Protein AF-A0A833WRF7-F1 (afdb_monomer_lite)

Secondary structure (DSSP, 8-state):
---TT-SS-HHHHHHHHHHHHTTS-TTHHHHHTT--HHHHHHHHHH-SSHHHHHS------------

Structure (mmCIF, N/CA/C/O backbone):
data_AF-A0A833WRF7-F1
#
_entry.id   AF-A0A833WRF7-F1
#
loop_
_atom_site.group_PDB
_atom_site.id
_atom_site.type_symbol
_atom_site.label_atom_id
_atom_site.label_alt_id
_atom_site.label_comp_id
_atom_site.label_asym_id
_atom_site.label_entity_id
_atom_site.label_seq_id
_atom_site.pdbx_PDB_ins_code
_atom_site.Cartn_x
_atom_site.Cartn_y
_atom_site.Cartn_z
_atom_site.occupancy
_atom_site.B_iso_or_equiv
_atom_site.auth_seq_id
_atom_site.auth_comp_id
_atom_site.auth_asym_id
_atom_site.auth_atom_id
_atom_site.pdbx_PDB_model_num
ATOM 1 N N . MET A 1 1 ? 18.782 -14.814 -16.172 1.00 39.38 1 MET A N 1
ATOM 2 C CA . MET A 1 1 ? 18.569 -13.355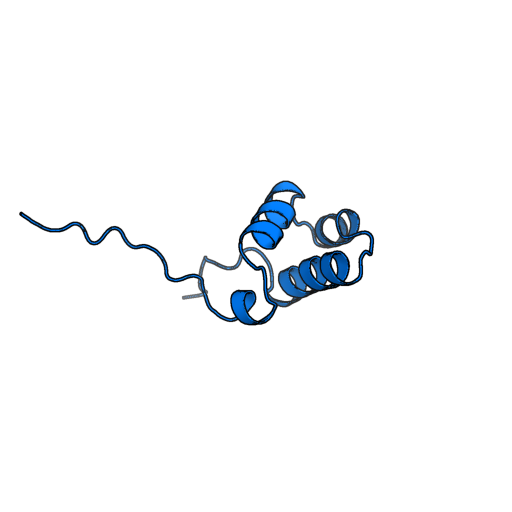 -16.332 1.00 39.38 1 MET A CA 1
ATOM 3 C C . MET A 1 1 ? 17.739 -12.847 -15.162 1.00 39.38 1 MET A C 1
ATOM 5 O O . MET A 1 1 ? 16.654 -13.389 -14.971 1.00 39.38 1 MET A O 1
ATOM 9 N N . PRO A 1 2 ? 18.196 -11.864 -14.367 1.00 39.88 2 PRO A N 1
ATOM 10 C CA . PRO A 1 2 ? 17.367 -11.325 -13.297 1.00 39.88 2 PRO A CA 1
ATOM 11 C C . PRO A 1 2 ? 16.165 -10.621 -13.938 1.00 39.88 2 PRO A C 1
ATOM 13 O O . PRO A 1 2 ? 16.315 -9.748 -14.795 1.00 39.88 2 PRO A O 1
ATOM 16 N N . SER A 1 3 ? 14.964 -11.084 -13.593 1.00 45.50 3 SER A N 1
ATOM 17 C CA . SER A 1 3 ? 13.700 -10.580 -14.128 1.00 45.50 3 SER A CA 1
ATOM 18 C C . SER A 1 3 ? 13.604 -9.070 -13.899 1.00 45.50 3 SER A C 1
ATOM 20 O O . SER A 1 3 ? 13.450 -8.607 -12.771 1.00 45.50 3 SER A O 1
ATOM 22 N N . ARG A 1 4 ? 13.669 -8.294 -14.986 1.00 46.62 4 ARG A N 1
ATOM 23 C CA . ARG A 1 4 ? 13.642 -6.818 -15.012 1.00 46.62 4 ARG A CA 1
ATOM 24 C C . ARG A 1 4 ? 12.328 -6.194 -14.498 1.00 46.62 4 ARG A C 1
ATOM 26 O O . ARG A 1 4 ? 12.127 -4.992 -14.641 1.00 46.62 4 ARG A O 1
ATOM 33 N N . TYR A 1 5 ? 11.407 -6.979 -13.933 1.00 49.22 5 TYR A N 1
ATOM 34 C CA . TYR A 1 5 ? 10.006 -6.579 -13.760 1.00 49.22 5 TYR A CA 1
ATOM 35 C C . TYR A 1 5 ? 9.523 -6.387 -12.324 1.00 49.22 5 TYR A C 1
ATOM 37 O O . TYR A 1 5 ? 8.341 -6.102 -12.136 1.00 49.22 5 TYR A O 1
ATOM 45 N N . ASN A 1 6 ? 10.390 -6.447 -11.315 1.00 57.91 6 ASN A N 1
ATOM 46 C CA . ASN A 1 6 ? 9.988 -6.064 -9.961 1.00 57.91 6 ASN A CA 1
ATOM 47 C C . ASN A 1 6 ? 10.940 -5.012 -9.394 1.00 57.91 6 ASN A C 1
ATOM 49 O O . ASN A 1 6 ? 11.779 -5.295 -8.551 1.00 57.91 6 ASN A O 1
ATOM 53 N N . ARG A 1 7 ? 10.782 -3.765 -9.866 1.00 70.44 7 ARG A N 1
ATOM 54 C CA . ARG A 1 7 ? 11.447 -2.575 -9.296 1.00 70.44 7 ARG A CA 1
ATOM 55 C C . ARG A 1 7 ? 11.225 -2.456 -7.780 1.00 70.44 7 ARG A C 1
ATOM 57 O O . ARG A 1 7 ? 12.033 -1.849 -7.096 1.00 70.44 7 ARG A O 1
ATOM 64 N N . TYR A 1 8 ? 10.137 -3.037 -7.279 1.00 76.25 8 TYR A N 1
ATOM 65 C CA . TYR A 1 8 ? 9.772 -3.042 -5.871 1.00 76.25 8 TYR A CA 1
ATOM 66 C C . TYR A 1 8 ? 9.554 -4.472 -5.394 1.00 76.25 8 TYR A C 1
ATOM 68 O O . TYR A 1 8 ? 8.948 -5.280 -6.106 1.00 76.25 8 TYR A O 1
ATOM 76 N N . LEU A 1 9 ? 10.025 -4.769 -4.184 1.00 80.88 9 LEU A N 1
ATOM 77 C CA . LEU A 1 9 ? 9.855 -6.075 -3.564 1.00 80.88 9 LEU A CA 1
ATOM 78 C C . LEU A 1 9 ? 8.368 -6.385 -3.358 1.00 80.88 9 LEU A C 1
ATOM 80 O O . LEU A 1 9 ? 7.545 -5.504 -3.094 1.00 80.88 9 LEU A O 1
ATOM 84 N N . LEU A 1 10 ? 8.020 -7.668 -3.454 1.00 81.25 10 LEU A N 1
ATOM 85 C CA . LEU A 1 10 ? 6.671 -8.157 -3.168 1.00 81.25 10 LEU A CA 1
ATOM 86 C C . LEU A 1 10 ? 6.232 -7.774 -1.748 1.00 81.25 10 LEU A C 1
ATOM 88 O O . LEU A 1 10 ? 5.107 -7.329 -1.542 1.00 81.25 10 LEU A O 1
ATOM 92 N N . THR A 1 11 ? 7.157 -7.861 -0.793 1.00 83.69 11 THR A N 1
ATOM 93 C CA . THR A 1 11 ? 6.964 -7.468 0.607 1.00 83.69 11 THR A CA 1
ATOM 94 C C . THR A 1 11 ? 6.530 -6.010 0.748 1.00 83.69 11 THR A C 1
ATOM 96 O O . THR A 1 11 ? 5.618 -5.720 1.520 1.00 83.69 11 THR A O 1
ATOM 99 N N . THR A 1 12 ? 7.102 -5.100 -0.044 1.00 86.00 12 THR A N 1
ATOM 100 C CA . THR A 1 12 ? 6.713 -3.685 -0.072 1.00 86.00 12 THR A CA 1
ATOM 101 C C . THR A 1 12 ? 5.275 -3.506 -0.552 1.00 86.00 12 THR A C 1
ATOM 103 O O . THR A 1 12 ? 4.506 -2.779 0.073 1.00 86.00 12 THR A O 1
ATOM 106 N N . LYS A 1 13 ? 4.874 -4.209 -1.620 1.00 85.25 13 LYS A N 1
ATOM 107 C CA . LYS A 1 13 ? 3.489 -4.160 -2.123 1.00 85.25 13 LYS A CA 1
ATOM 108 C C . LYS A 1 13 ? 2.498 -4.624 -1.061 1.00 85.25 13 LYS A C 1
ATOM 110 O O . LYS A 1 13 ? 1.487 -3.966 -0.838 1.00 85.25 13 LYS A O 1
ATOM 115 N N . LEU A 1 14 ? 2.812 -5.725 -0.378 1.00 86.06 14 LEU A N 1
ATOM 116 C CA . LEU A 1 14 ? 1.961 -6.2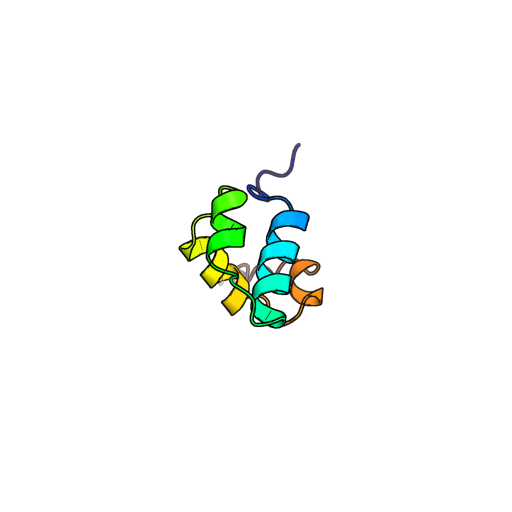60 0.682 1.00 86.06 14 LEU A CA 1
ATOM 117 C C . LEU A 1 14 ? 1.834 -5.276 1.847 1.00 86.06 14 LEU A C 1
ATOM 119 O O . LEU A 1 14 ? 0.726 -5.059 2.315 1.00 86.06 14 LEU A O 1
ATOM 123 N N . ARG A 1 15 ? 2.923 -4.628 2.285 1.00 86.75 15 ARG A N 1
ATOM 124 C CA . ARG A 1 15 ? 2.865 -3.623 3.365 1.00 86.75 15 ARG A CA 1
ATOM 125 C C . ARG A 1 15 ? 1.899 -2.481 3.047 1.00 86.75 15 ARG A C 1
ATOM 127 O O . ARG A 1 15 ? 1.064 -2.159 3.887 1.00 86.75 15 ARG A O 1
ATOM 134 N N . VAL A 1 16 ? 1.968 -1.930 1.832 1.00 86.81 16 VAL A N 1
ATOM 135 C CA . VAL A 1 16 ? 1.068 -0.854 1.377 1.00 86.81 16 VAL A CA 1
ATOM 136 C C . VAL A 1 16 ? -0.394 -1.314 1.390 1.00 86.81 16 VAL A C 1
ATOM 138 O O . VAL A 1 16 ? -1.260 -0.624 1.922 1.00 86.81 16 VAL A O 1
ATOM 141 N N . LEU A 1 17 ? -0.674 -2.505 0.855 1.00 86.19 17 LEU A N 1
ATOM 142 C CA . LEU A 1 17 ? -2.035 -3.048 0.808 1.00 86.19 17 LEU A CA 1
ATOM 143 C C . LEU A 1 17 ? -2.575 -3.400 2.199 1.00 86.19 17 LEU A C 1
ATOM 145 O O . LEU A 1 17 ? -3.765 -3.221 2.453 1.00 86.19 17 LEU A O 1
ATOM 149 N N . LYS A 1 18 ? -1.714 -3.869 3.114 1.00 87.25 18 LYS A N 1
ATOM 150 C CA . LYS A 1 18 ? -2.087 -4.118 4.512 1.00 87.25 18 LYS A CA 1
ATOM 151 C C . LYS A 1 18 ? -2.564 -2.840 5.176 1.00 87.25 18 LYS A C 1
ATOM 153 O O . LYS A 1 18 ? -3.656 -2.834 5.728 1.00 87.25 18 LYS A O 1
ATOM 158 N N . ALA A 1 19 ? -1.748 -1.789 5.084 1.00 87.56 19 ALA A N 1
ATOM 159 C CA . ALA A 1 19 ? -2.014 -0.504 5.714 1.00 87.56 19 ALA A CA 1
ATOM 160 C C . ALA A 1 19 ? -3.336 0.090 5.218 1.00 87.56 19 ALA A C 1
ATOM 162 O O . ALA A 1 19 ? -4.166 0.497 6.026 1.00 87.56 19 ALA A O 1
ATOM 163 N N . ALA A 1 20 ? -3.578 0.030 3.905 1.00 85.75 20 ALA A N 1
ATOM 164 C CA . ALA A 1 20 ? -4.821 0.525 3.326 1.00 85.75 20 ALA A CA 1
ATOM 165 C C . ALA A 1 20 ? -6.045 -0.283 3.782 1.00 85.75 20 ALA A C 1
ATOM 167 O O . ALA A 1 20 ? -7.112 0.281 4.005 1.00 85.75 20 ALA A O 1
ATOM 168 N N . ARG A 1 21 ? -5.903 -1.604 3.952 1.00 84.00 21 ARG A N 1
ATOM 169 C CA . ARG A 1 21 ? -7.002 -2.474 4.394 1.00 84.00 21 ARG A CA 1
ATOM 170 C C . ARG A 1 21 ? -7.337 -2.303 5.873 1.00 84.00 21 ARG A C 1
ATOM 172 O O . ARG A 1 21 ? -8.499 -2.431 6.239 1.00 84.00 21 ARG A O 1
ATOM 179 N N . THR A 1 22 ? -6.347 -2.033 6.718 1.00 84.12 22 THR A N 1
ATOM 180 C CA . THR A 1 22 ? -6.557 -1.789 8.154 1.00 84.12 22 THR A CA 1
ATOM 181 C C . THR A 1 22 ? -7.026 -0.364 8.456 1.00 84.12 22 THR A C 1
ATOM 183 O O . THR A 1 22 ? -7.133 -0.014 9.625 1.00 84.12 22 THR A O 1
ATOM 186 N N . GLY A 1 23 ? -7.275 0.466 7.432 1.00 77.94 23 GLY A N 1
ATOM 187 C CA . GLY A 1 23 ? -7.628 1.880 7.602 1.00 77.94 23 GLY A CA 1
ATOM 188 C C . GLY A 1 23 ? -6.488 2.731 8.169 1.00 77.94 23 GLY A C 1
ATOM 189 O O . GLY A 1 23 ? -6.732 3.823 8.668 1.00 77.94 23 GLY A O 1
ATOM 190 N N . GLY A 1 24 ? -5.255 2.219 8.129 1.00 80.56 24 GLY A N 1
ATOM 191 C CA . GLY A 1 24 ? -4.071 2.938 8.582 1.00 80.56 24 GLY A CA 1
ATOM 192 C C . GLY A 1 24 ? -3.555 3.906 7.522 1.00 80.56 24 GLY A C 1
ATOM 193 O O . GLY A 1 24 ? -4.030 3.926 6.382 1.00 80.56 24 GLY A O 1
ATOM 194 N N . ASP A 1 25 ? -2.537 4.677 7.895 1.00 82.94 25 ASP A N 1
ATOM 195 C CA . ASP A 1 25 ? -1.894 5.638 7.006 1.00 82.94 25 ASP A CA 1
ATOM 196 C C . ASP A 1 25 ? -1.052 4.924 5.938 1.00 82.94 25 ASP A C 1
ATOM 198 O O . ASP A 1 25 ? 0.137 4.638 6.080 1.00 82.94 25 ASP A O 1
ATOM 202 N N . TRP A 1 26 ? -1.723 4.535 4.861 1.00 82.75 26 TRP A N 1
ATOM 203 C CA . TRP A 1 26 ? -1.109 3.835 3.746 1.00 82.75 26 TRP A CA 1
ATOM 204 C C . TRP A 1 26 ? -0.345 4.775 2.815 1.00 82.75 26 TRP A C 1
ATOM 206 O O . TRP A 1 26 ? 0.304 4.266 1.906 1.00 82.75 26 TRP A O 1
ATOM 216 N N . GLU A 1 27 ? -0.411 6.100 2.998 1.00 86.56 27 GLU A N 1
ATOM 217 C CA . GLU A 1 27 ? 0.295 7.072 2.154 1.00 86.56 27 GLU A CA 1
ATOM 218 C C . GLU A 1 27 ? 1.763 7.240 2.583 1.00 86.56 27 GLU A C 1
ATOM 220 O O . GLU A 1 27 ? 2.636 7.366 1.724 1.00 86.56 27 GLU A O 1
ATOM 225 N N . THR A 1 28 ? 2.068 7.095 3.877 1.00 86.81 28 THR A N 1
ATOM 226 C CA . THR A 1 28 ? 3.437 7.152 4.433 1.00 86.81 28 THR A CA 1
ATOM 227 C C . THR A 1 28 ? 4.223 5.839 4.285 1.00 86.81 28 THR A C 1
ATOM 229 O O . THR A 1 28 ? 5.448 5.825 4.114 1.00 86.81 28 THR A O 1
ATOM 232 N N . VAL A 1 29 ? 3.540 4.691 4.267 1.00 85.75 29 VAL A N 1
ATOM 233 C CA . VAL A 1 29 ? 4.161 3.371 4.032 1.00 85.75 29 VAL A CA 1
ATOM 234 C C . VAL A 1 29 ? 4.914 3.268 2.689 1.00 85.75 29 VAL A C 1
ATOM 236 O O . VAL A 1 29 ? 6.036 2.769 2.679 1.00 85.75 29 VAL A O 1
ATOM 239 N N . PRO A 1 30 ? 4.382 3.688 1.529 1.00 85.62 30 PRO A N 1
ATOM 240 C CA . PRO A 1 30 ? 5.119 3.639 0.273 1.00 85.62 30 PRO A CA 1
ATOM 241 C C . PRO A 1 30 ? 6.298 4.616 0.258 1.00 85.62 30 PRO A C 1
ATOM 243 O O . PRO A 1 30 ? 7.357 4.244 -0.245 1.00 85.62 30 PRO A O 1
ATOM 246 N N . GLU A 1 31 ? 6.159 5.801 0.856 1.00 85.88 31 GLU A N 1
ATOM 247 C CA . GLU A 1 31 ? 7.225 6.807 0.929 1.00 85.88 31 GLU A CA 1
ATOM 248 C C . GLU A 1 31 ? 8.459 6.278 1.673 1.00 85.88 31 GLU A C 1
ATOM 250 O O . GLU A 1 31 ? 9.560 6.279 1.122 1.00 85.88 31 GLU A O 1
ATOM 255 N N . THR A 1 32 ? 8.259 5.673 2.849 1.00 86.19 32 THR A N 1
ATOM 256 C CA . THR A 1 32 ? 9.333 5.018 3.628 1.00 86.19 32 THR A CA 1
ATOM 257 C C . THR A 1 32 ? 10.011 3.853 2.898 1.00 86.19 32 THR A C 1
ATOM 259 O O . THR A 1 32 ? 11.103 3.433 3.272 1.00 86.19 32 THR A O 1
ATOM 262 N N . ASN A 1 33 ? 9.388 3.323 1.841 1.00 83.12 33 ASN A N 1
ATOM 263 C CA . ASN A 1 33 ? 9.920 2.234 1.023 1.00 83.12 33 ASN A CA 1
ATOM 264 C C . ASN A 1 33 ? 10.376 2.702 -0.377 1.00 83.12 33 ASN A C 1
ATOM 266 O O . ASN A 1 33 ? 10.619 1.868 -1.254 1.00 83.12 33 ASN A O 1
ATOM 270 N N . GLY A 1 34 ? 10.465 4.016 -0.622 1.00 84.56 34 GLY A N 1
ATOM 271 C CA . GLY A 1 34 ? 10.888 4.585 -1.910 1.00 84.56 34 GLY A CA 1
ATOM 272 C C . GLY A 1 34 ? 9.898 4.344 -3.061 1.00 84.56 34 GLY A C 1
ATOM 273 O O . GLY A 1 34 ? 10.250 4.406 -4.246 1.00 84.56 34 GLY A O 1
ATOM 274 N N . VAL A 1 35 ? 8.644 4.030 -2.739 1.00 85.50 35 VAL A N 1
ATOM 275 C CA . VAL A 1 35 ? 7.561 3.844 -3.702 1.00 85.50 35 VAL A CA 1
ATOM 276 C C . VAL A 1 35 ? 6.852 5.177 -3.897 1.00 85.50 35 VAL A C 1
ATOM 278 O O . VAL A 1 35 ? 6.349 5.778 -2.956 1.00 85.50 35 VAL A O 1
ATOM 281 N N . LYS A 1 36 ? 6.740 5.623 -5.150 1.00 88.31 36 LYS A N 1
ATOM 282 C CA . LYS A 1 36 ? 5.944 6.815 -5.473 1.00 88.31 36 LYS A CA 1
ATOM 283 C C . LYS A 1 36 ? 4.481 6.599 -5.076 1.00 88.31 36 LYS A C 1
ATOM 285 O O . LYS A 1 36 ? 3.905 5.565 -5.421 1.00 88.31 36 LYS A O 1
ATOM 290 N N . LEU A 1 37 ? 3.846 7.608 -4.482 1.00 86.69 37 LEU A N 1
ATOM 291 C CA . LEU A 1 37 ? 2.441 7.537 -4.060 1.00 86.69 37 LEU A CA 1
ATOM 292 C C . LEU A 1 37 ? 1.488 7.144 -5.207 1.00 86.69 37 LEU A C 1
ATOM 294 O O . LEU A 1 37 ? 0.601 6.310 -5.038 1.00 86.69 37 LEU A O 1
ATOM 298 N N . ASN A 1 38 ? 1.727 7.650 -6.421 1.00 87.56 38 ASN A N 1
ATOM 299 C CA . ASN A 1 38 ? 0.958 7.264 -7.614 1.00 87.56 38 ASN A CA 1
ATOM 300 C C . ASN A 1 38 ? 1.069 5.764 -7.941 1.00 87.56 38 ASN A C 1
ATOM 302 O O . ASN A 1 38 ? 0.096 5.142 -8.370 1.00 87.56 38 ASN A O 1
ATOM 306 N N . THR A 1 39 ? 2.238 5.165 -7.707 1.00 85.50 39 THR A N 1
ATOM 307 C CA . THR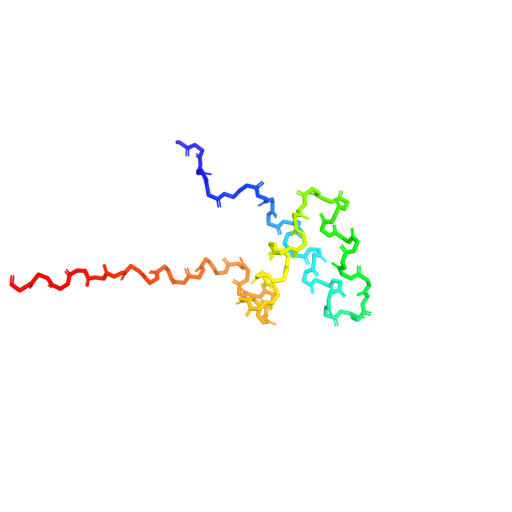 A 1 39 ? 2.453 3.722 -7.866 1.00 85.50 39 THR A CA 1
ATOM 308 C C . THR A 1 39 ? 1.668 2.942 -6.813 1.00 85.50 39 THR A C 1
ATOM 310 O O . THR A 1 39 ? 1.004 1.965 -7.155 1.00 85.50 39 THR A O 1
ATOM 313 N N . ALA A 1 40 ? 1.679 3.401 -5.559 1.00 87.88 40 ALA A N 1
ATOM 314 C CA . ALA A 1 40 ? 0.897 2.805 -4.477 1.00 87.88 40 ALA A CA 1
ATOM 315 C C . ALA A 1 40 ? -0.617 2.865 -4.757 1.00 87.88 40 ALA A C 1
ATOM 317 O O . ALA A 1 40 ? -1.298 1.844 -4.667 1.00 87.88 40 ALA A O 1
ATOM 318 N N . ARG A 1 41 ? -1.134 4.012 -5.225 1.00 88.50 41 ARG A N 1
ATOM 319 C CA . ARG A 1 41 ? -2.532 4.145 -5.687 1.00 88.50 41 ARG A CA 1
ATOM 320 C C . ARG A 1 41 ? -2.865 3.181 -6.818 1.00 88.50 41 ARG A C 1
ATOM 322 O O . ARG A 1 41 ? -3.935 2.577 -6.821 1.00 88.50 41 ARG A O 1
ATOM 329 N N . SER A 1 42 ? -1.958 3.026 -7.783 1.00 87.31 42 SER A N 1
ATOM 330 C CA . SER A 1 42 ? -2.131 2.074 -8.885 1.00 87.31 42 SER A CA 1
ATOM 331 C C . SER A 1 42 ? -2.253 0.635 -8.371 1.00 87.31 42 SER A C 1
ATOM 333 O O . SER A 1 42 ? -3.113 -0.111 -8.838 1.00 87.31 42 SER A O 1
ATOM 335 N N . TRP A 1 43 ? -1.453 0.254 -7.370 1.00 86.94 43 TRP A N 1
ATOM 336 C CA . TRP A 1 43 ? -1.545 -1.061 -6.731 1.00 86.94 43 TRP A CA 1
ATOM 337 C C . TRP A 1 43 ? -2.863 -1.263 -5.997 1.00 86.94 43 TRP A C 1
ATOM 339 O O . TRP A 1 43 ? -3.483 -2.298 -6.196 1.00 86.94 43 TRP A O 1
ATOM 349 N N . LEU A 1 44 ? -3.328 -0.279 -5.228 1.00 84.38 44 LEU A N 1
ATOM 350 C CA . LEU A 1 44 ? -4.609 -0.367 -4.520 1.00 84.38 44 LEU A CA 1
ATOM 351 C C . LEU A 1 44 ? -5.802 -0.527 -5.462 1.00 84.38 44 LEU A C 1
ATOM 353 O O . LEU A 1 44 ? -6.727 -1.280 -5.178 1.00 84.38 44 LEU A O 1
ATOM 357 N N . ARG A 1 45 ? -5.773 0.151 -6.614 1.00 85.00 45 ARG A N 1
ATOM 358 C CA . ARG A 1 45 ? -6.814 -0.002 -7.641 1.00 85.00 45 ARG A CA 1
ATOM 359 C C . ARG A 1 45 ? -6.766 -1.367 -8.323 1.00 85.00 45 ARG A C 1
ATOM 361 O O . ARG A 1 45 ? -7.804 -1.877 -8.730 1.00 85.00 45 ARG A O 1
ATOM 368 N N . ARG A 1 46 ? -5.566 -1.926 -8.501 1.00 80.00 46 ARG A N 1
ATOM 369 C CA . ARG A 1 46 ? -5.346 -3.180 -9.234 1.00 80.00 46 ARG A CA 1
ATOM 370 C C . ARG A 1 46 ? -5.525 -4.424 -8.363 1.00 80.00 46 ARG A C 1
ATOM 372 O O . ARG A 1 46 ? -5.976 -5.439 -8.877 1.00 80.00 46 ARG A O 1
ATOM 379 N N . TYR A 1 47 ? -5.155 -4.354 -7.090 1.00 79.69 47 TYR A N 1
ATOM 380 C CA . TYR A 1 47 ? -5.157 -5.479 -6.162 1.00 79.69 47 TYR A CA 1
ATOM 381 C C . TYR A 1 47 ? -6.217 -5.240 -5.090 1.00 79.69 47 TYR A C 1
ATOM 383 O O . TYR A 1 47 ? -5.949 -4.614 -4.065 1.00 79.69 47 TYR A O 1
ATOM 391 N N . ARG A 1 48 ? -7.436 -5.726 -5.346 1.00 71.00 48 ARG A N 1
ATOM 392 C CA . ARG A 1 48 ? -8.531 -5.677 -4.366 1.00 71.00 48 ARG A CA 1
ATOM 393 C C . ARG A 1 48 ? -8.312 -6.693 -3.249 1.00 71.00 48 ARG A C 1
ATOM 395 O O . ARG A 1 48 ? -8.652 -6.416 -2.101 1.00 71.00 48 ARG A O 1
ATOM 402 N N . ALA A 1 49 ? -7.725 -7.844 -3.573 1.00 69.00 49 ALA A N 1
ATOM 403 C CA . ALA A 1 49 ? -7.365 -8.877 -2.618 1.00 69.00 49 ALA A CA 1
ATOM 404 C C . ALA A 1 49 ? -5.846 -9.090 -2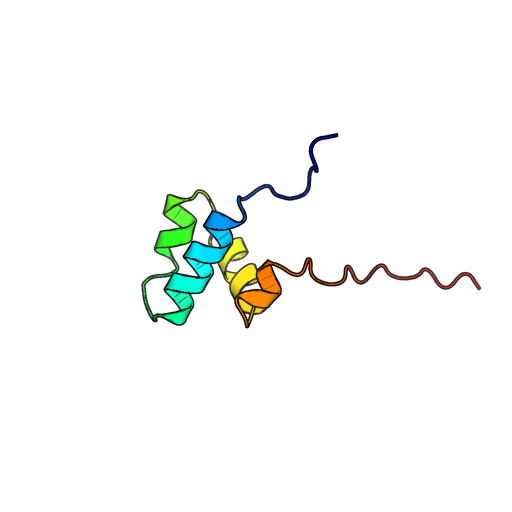.551 1.00 69.00 49 ALA A C 1
ATOM 406 O O . ALA A 1 49 ? -5.105 -8.917 -3.515 1.00 69.00 49 ALA A O 1
ATOM 407 N N . TYR A 1 50 ? -5.378 -9.530 -1.383 1.00 67.56 50 TYR A N 1
ATOM 408 C CA . TYR A 1 50 ? -3.975 -9.881 -1.138 1.00 67.56 50 TYR A CA 1
ATOM 409 C C . TYR A 1 50 ? -3.475 -11.002 -2.068 1.00 67.56 50 TYR A C 1
ATOM 411 O O . TYR A 1 50 ? -2.312 -11.015 -2.473 1.00 67.56 50 TYR A O 1
ATOM 419 N N . SER A 1 51 ? -4.372 -11.921 -2.432 1.00 69.12 51 SER A N 1
ATOM 420 C CA . SER A 1 51 ? -4.144 -12.989 -3.408 1.00 69.12 51 SER A CA 1
ATOM 421 C C . SER A 1 51 ? -3.828 -12.455 -4.806 1.00 69.12 51 SE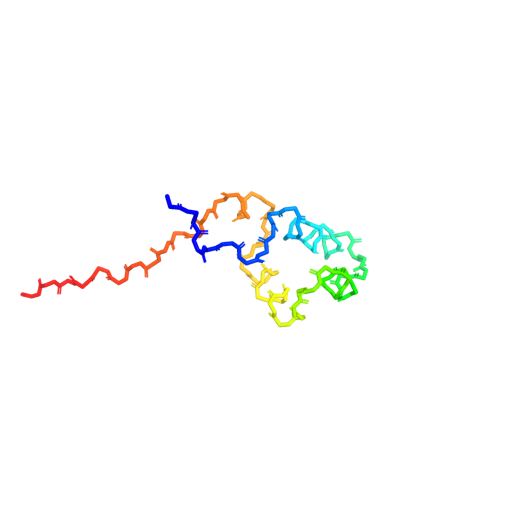R A C 1
ATOM 423 O O . SER A 1 51 ? -3.014 -13.046 -5.514 1.00 69.12 51 SER A O 1
ATOM 425 N N . ASP A 1 52 ? -4.392 -11.305 -5.181 1.00 67.94 52 ASP A N 1
ATOM 426 C CA . ASP A 1 52 ? -4.196 -10.705 -6.505 1.00 67.94 52 ASP A CA 1
ATOM 427 C C . ASP A 1 52 ? -2.768 -10.179 -6.682 1.00 67.94 52 ASP A C 1
ATOM 429 O O . ASP A 1 52 ? -2.308 -9.993 -7.798 1.00 67.94 52 ASP A O 1
ATOM 433 N N . VAL A 1 53 ? -2.042 -9.938 -5.586 1.00 69.06 53 VAL A N 1
ATOM 434 C CA . VAL A 1 53 ? -0.632 -9.516 -5.617 1.00 69.06 53 VAL A CA 1
ATOM 435 C C . VAL A 1 53 ? 0.281 -10.681 -5.988 1.00 69.06 53 VAL A C 1
ATOM 437 O O . VAL A 1 53 ? 1.318 -10.480 -6.623 1.00 69.06 53 VAL A O 1
ATOM 440 N N . MET A 1 54 ? -0.100 -11.890 -5.561 1.00 68.00 54 MET A N 1
ATOM 441 C CA . MET A 1 54 ? 0.621 -13.135 -5.837 1.00 68.00 54 MET A CA 1
ATOM 442 C C . MET A 1 54 ? 0.374 -13.608 -7.264 1.00 68.00 54 MET A C 1
ATOM 444 O O . MET A 1 54 ? 1.269 -14.159 -7.902 1.00 68.00 54 MET A O 1
ATOM 448 N N . GLN A 1 55 ? -0.823 -13.350 -7.789 1.00 63.38 55 GLN A N 1
ATOM 449 C CA . GLN A 1 55 ? -1.115 -13.580 -9.191 1.00 63.38 55 GLN A CA 1
ATOM 450 C C . GLN A 1 55 ? -0.578 -12.402 -10.000 1.00 63.38 55 GLN A C 1
ATOM 452 O O . GLN A 1 55 ? -1.087 -11.286 -9.937 1.00 63.38 55 GLN A O 1
ATOM 457 N N . ALA A 1 56 ? 0.480 -12.626 -10.783 1.00 54.28 56 ALA A N 1
ATOM 458 C CA . ALA A 1 56 ? 0.830 -11.662 -11.816 1.00 54.28 56 ALA A CA 1
ATOM 459 C C . ALA A 1 56 ? -0.453 -11.388 -12.621 1.00 54.28 56 ALA A C 1
ATOM 461 O O . ALA A 1 56 ? -1.044 -12.355 -13.110 1.00 54.28 56 ALA A O 1
ATOM 462 N N . PRO A 1 57 ? -0.926 -10.126 -12.722 1.00 55.78 57 PRO A N 1
ATOM 463 C CA . PRO A 1 57 ? -2.165 -9.852 -13.430 1.00 55.78 57 PRO A CA 1
ATOM 464 C C . PRO A 1 57 ? -2.018 -10.458 -14.822 1.00 55.78 57 PRO A C 1
ATOM 466 O O . PRO A 1 57 ? -0.934 -10.287 -15.405 1.00 55.78 57 PRO A O 1
ATOM 469 N N . PRO A 1 58 ? -3.034 -11.180 -15.337 1.00 51.72 58 PRO A N 1
ATOM 470 C CA . PRO A 1 58 ? -2.960 -11.750 -16.667 1.00 51.72 58 PRO A CA 1
ATOM 471 C C . PRO A 1 58 ? -2.582 -10.600 -17.584 1.00 51.72 58 PRO A C 1
ATOM 473 O O . PRO A 1 58 ? -3.308 -9.610 -17.712 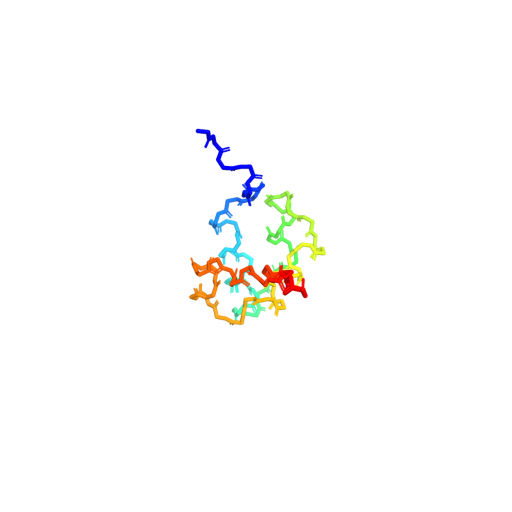1.00 51.72 58 PRO A O 1
ATOM 476 N N . ARG A 1 59 ? -1.354 -10.656 -18.111 1.00 53.59 59 ARG A N 1
ATOM 477 C CA . ARG A 1 59 ? -0.890 -9.660 -19.060 1.00 53.59 59 ARG A CA 1
ATOM 478 C C . ARG A 1 59 ? -1.848 -9.838 -20.215 1.00 53.59 59 ARG A C 1
ATOM 480 O O . ARG A 1 59 ? -1.772 -10.853 -20.900 1.00 53.59 59 ARG A O 1
ATOM 487 N N . GLY A 1 60 ? -2.769 -8.892 -20.377 1.00 49.19 60 GLY A N 1
ATOM 488 C CA . GLY A 1 60 ? -3.544 -8.721 -21.590 1.00 49.19 60 GLY A CA 1
ATOM 489 C C . GLY A 1 60 ? -2.559 -8.425 -22.708 1.00 49.19 60 GLY A C 1
ATOM 490 O O . GLY A 1 60 ? -2.386 -7.282 -23.119 1.00 49.19 60 GLY A O 1
ATOM 491 N N . GLY A 1 61 ? -1.834 -9.456 -23.138 1.00 47.69 61 GLY A N 1
ATOM 492 C CA . GLY A 1 61 ? -1.177 -9.472 -24.413 1.00 47.69 61 GLY A CA 1
ATOM 493 C C . GLY A 1 61 ? -2.315 -9.279 -25.381 1.00 47.69 61 GLY A C 1
ATOM 494 O O . GLY A 1 61 ? -3.199 -10.130 -25.474 1.00 47.69 61 GLY A O 1
ATOM 495 N N . LYS A 1 62 ? -2.326 -8.130 -26.056 1.00 51.66 62 LYS A N 1
ATOM 496 C CA . LYS A 1 62 ? -2.996 -8.035 -27.340 1.00 51.66 62 LYS A CA 1
ATOM 497 C C . LYS A 1 62 ? -2.476 -9.232 -28.131 1.00 51.66 62 LYS A C 1
ATOM 499 O O . LYS A 1 62 ? -1.339 -9.214 -28.595 1.00 51.66 62 LYS A O 1
ATOM 504 N N . ARG A 1 63 ? -3.258 -10.313 -28.199 1.00 55.12 63 ARG A N 1
ATOM 505 C CA . ARG A 1 63 ? -3.109 -11.296 -29.259 1.00 55.12 63 ARG A CA 1
ATOM 506 C C . ARG A 1 63 ? -3.377 -10.470 -30.498 1.00 55.12 63 ARG A C 1
ATOM 508 O O . ARG A 1 63 ? -4.520 -10.112 -30.762 1.00 55.12 63 ARG A O 1
ATOM 515 N N . THR A 1 64 ? -2.310 -10.057 -31.169 1.00 49.72 64 THR A N 1
ATOM 516 C CA . THR A 1 64 ? -2.382 -9.572 -32.536 1.00 49.72 64 THR A CA 1
ATOM 517 C C . THR A 1 64 ? -3.032 -10.711 -33.301 1.00 49.72 64 THR A C 1
ATOM 519 O O . THR A 1 64 ? -2.397 -11.726 -33.579 1.00 49.72 64 THR A O 1
ATOM 522 N N . GLN A 1 65 ? -4.343 -10.610 -33.496 1.00 51.44 65 GLN A N 1
ATOM 523 C CA . GLN A 1 65 ? -5.094 -11.526 -34.324 1.00 51.44 65 GLN A CA 1
ATOM 524 C C . GLN A 1 65 ? -4.583 -11.230 -35.731 1.00 51.44 65 GLN A C 1
ATOM 526 O O . GLN A 1 65 ? -4.929 -10.205 -36.317 1.00 51.44 65 GLN A O 1
ATOM 531 N N . LYS A 1 66 ? -3.620 -12.036 -36.196 1.00 48.88 66 LYS A N 1
ATOM 532 C CA . LYS A 1 66 ? -3.191 -12.002 -37.590 1.00 48.88 66 LYS A CA 1
ATOM 533 C C . LYS A 1 66 ? -4.445 -12.285 -38.417 1.00 48.88 66 LYS A C 1
ATOM 535 O O . LYS A 1 66 ? -5.041 -13.349 -38.258 1.00 48.88 66 LYS A O 1
ATOM 540 N N . LYS A 1 67 ? -4.871 -11.278 -39.178 1.00 51.28 67 LYS A N 1
ATOM 541 C CA . LYS A 1 67 ? -5.698 -11.478 -40.364 1.00 51.28 67 LYS A CA 1
ATOM 542 C C . LYS A 1 67 ? -4.882 -12.225 -41.409 1.00 51.28 67 LYS A C 1
ATOM 544 O O . LYS A 1 67 ? -3.643 -12.030 -41.410 1.00 51.28 67 LYS A O 1
#

Foldseek 3Di:
DPPPPPPDDLVLLLQLLVCVVVVHDSQVSCVVRVHDSVNSVVSVVQDVDNVSSVDPPPPPPPPPPDD

Organism: Phytophthora infestans (NCBI:txid4787)

pLDDT: mean 73.2, std 15.48, range [39.38, 88.5]

Radius of gyration: 14.35 Å; chains: 1; bounding box: 27×21×49 Å

InterPro domains:
  IPR010921 Trp repressor/replication initiator [SSF48295] (2-54)

Sequence (67 aa):
MPSRYNRYLLTTKLRVLKAARTGGDWETVPETNGVKLNTARSWLRRYRAYSDVMQAPPRGGKRTQKK